Protein AF-A0A9Q8XJK7-F1 (afdb_monomer_lite)

Foldseek 3Di:
DKFAWDDDPNDTDGDPPDHPDIDDDPVRVVVVCVVPVDDPPPPPVNVCVVVVVVVVVVVVVVVVVVVVVVVVPD

Radius of gyration: 27.26 Å; chains: 1; bounding box: 58×18×70 Å

Sequence (74 aa):
MAKCVIEHSGYFISSPNLCDYMILTAEEVKELTLTTSGSLTIDSDLYVQLSGQLLLSFVAGHVLGRIVKTMGRK

Secondary structure (DSSP, 8-state):
--EEEEEETTEEEE-SS--SEEE--HHHHHHHHHHHS------HHHHHHHHHHHHHHHHHHHHHHHHHHHHTT-

pLDDT: mean 87.18, std 11.24, range [55.97, 97.56]

Structure (mmCIF, N/CA/C/O backbone):
data_AF-A0A9Q8XJK7-F1
#
_entry.id   AF-A0A9Q8XJK7-F1
#
loop_
_atom_site.group_PDB
_atom_site.id
_atom_site.type_symbol
_atom_site.label_atom_id
_atom_site.label_alt_id
_at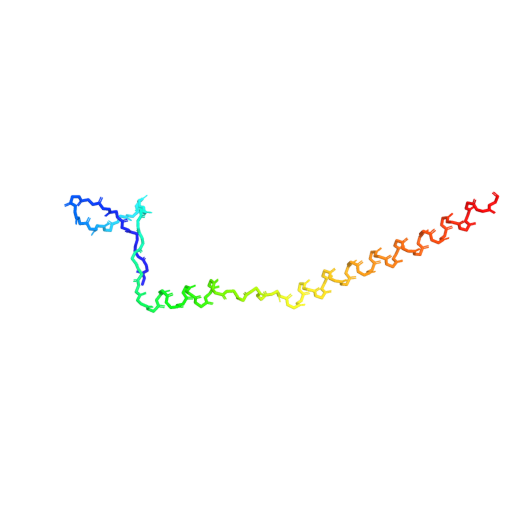om_site.label_comp_id
_atom_site.label_asym_id
_atom_site.label_entity_id
_atom_site.label_seq_id
_atom_site.pdbx_PDB_ins_code
_atom_site.Cartn_x
_atom_site.Cartn_y
_atom_site.Cartn_z
_atom_site.occupancy
_atom_site.B_iso_or_equiv
_atom_site.auth_seq_id
_atom_site.auth_comp_id
_atom_site.auth_asym_id
_atom_site.auth_atom_id
_atom_site.pdbx_PDB_model_num
ATOM 1 N N . MET A 1 1 ? 19.280 2.039 -16.207 1.00 69.06 1 MET A N 1
ATOM 2 C CA . MET A 1 1 ? 18.093 2.817 -16.609 1.00 69.06 1 MET A CA 1
ATOM 3 C C . MET A 1 1 ? 17.287 1.945 -17.542 1.00 69.06 1 MET A C 1
ATOM 5 O O . MET A 1 1 ? 17.694 1.778 -18.693 1.00 69.06 1 MET A O 1
ATOM 9 N N . ALA A 1 2 ? 16.187 1.396 -17.031 1.00 82.75 2 ALA A N 1
ATOM 10 C CA . ALA A 1 2 ? 15.237 0.612 -17.804 1.00 82.75 2 ALA A CA 1
ATOM 11 C C . ALA A 1 2 ? 14.795 1.367 -19.067 1.00 82.75 2 ALA A C 1
ATOM 13 O O . ALA A 1 2 ? 14.525 2.572 -19.020 1.00 82.75 2 ALA A O 1
ATOM 14 N N . LYS A 1 3 ? 14.743 0.666 -20.203 1.00 89.31 3 LYS A N 1
ATOM 15 C CA . LYS A 1 3 ? 14.294 1.243 -21.475 1.00 89.31 3 LYS A CA 1
ATOM 16 C C . LYS A 1 3 ? 13.095 0.489 -22.016 1.00 89.31 3 LYS A C 1
ATOM 18 O O . LYS A 1 3 ? 13.120 -0.737 -22.114 1.00 89.31 3 LYS A O 1
ATOM 23 N N . CYS A 1 4 ? 12.087 1.256 -22.417 1.00 92.62 4 CYS A N 1
ATOM 24 C CA . CYS A 1 4 ? 10.967 0.756 -23.193 1.00 92.62 4 CYS A CA 1
ATOM 25 C C . CYS A 1 4 ? 11.418 0.430 -24.611 1.00 92.62 4 CYS A C 1
ATOM 27 O O . CYS A 1 4 ? 12.047 1.256 -25.288 1.00 92.62 4 CYS A O 1
ATOM 29 N N . VAL A 1 5 ? 11.096 -0.784 -25.045 1.00 94.75 5 VAL A N 1
ATOM 30 C CA . VAL A 1 5 ? 11.377 -1.264 -26.389 1.00 94.75 5 VAL A CA 1
ATOM 31 C C . VAL A 1 5 ? 10.136 -1.893 -27.008 1.00 94.75 5 VAL A C 1
ATOM 33 O O . VAL A 1 5 ? 9.269 -2.434 -26.321 1.00 94.75 5 VAL A O 1
ATOM 36 N N . ILE A 1 6 ? 10.079 -1.824 -28.329 1.00 95.31 6 ILE A N 1
ATOM 37 C CA . ILE A 1 6 ? 9.106 -2.535 -29.153 1.00 95.31 6 ILE A CA 1
ATOM 38 C C . ILE A 1 6 ? 9.855 -3.487 -30.080 1.00 95.31 6 ILE A C 1
ATOM 40 O O . ILE A 1 6 ? 11.022 -3.253 -30.412 1.00 95.31 6 ILE A O 1
ATOM 44 N N . GLU A 1 7 ? 9.191 -4.564 -30.477 1.00 93.94 7 GLU A N 1
ATOM 45 C CA . GLU A 1 7 ? 9.692 -5.457 -31.516 1.00 93.94 7 GLU A CA 1
ATOM 46 C C . GLU A 1 7 ? 9.346 -4.856 -32.884 1.00 93.94 7 GLU A C 1
ATOM 48 O O . GLU A 1 7 ? 8.210 -4.449 -33.129 1.00 93.94 7 GLU A O 1
ATOM 53 N N . HIS A 1 8 ? 10.345 -4.732 -33.752 1.00 92.81 8 HIS A N 1
ATOM 54 C CA . HIS A 1 8 ? 10.167 -4.258 -35.113 1.00 92.81 8 HIS A CA 1
ATOM 55 C C . HIS A 1 8 ? 11.072 -5.040 -36.072 1.00 92.81 8 HIS A C 1
ATOM 57 O O . HIS A 1 8 ? 12.287 -4.822 -36.132 1.00 92.81 8 HIS A O 1
ATOM 63 N N . SER A 1 9 ? 10.461 -5.917 -36.870 1.00 91.50 9 SER A N 1
ATOM 64 C CA . SER A 1 9 ? 11.123 -6.724 -37.907 1.00 91.50 9 SER A CA 1
ATOM 65 C C . SER A 1 9 ? 12.221 -7.665 -37.383 1.00 91.50 9 SER A C 1
ATOM 67 O O . SER A 1 9 ? 13.264 -7.825 -38.014 1.00 91.50 9 SER A O 1
ATOM 69 N N . GLY A 1 10 ? 11.993 -8.293 -36.235 1.00 90.56 10 GLY A N 1
ATOM 70 C CA . GLY A 1 10 ? 12.889 -9.232 -35.560 1.00 90.56 10 GLY A CA 1
ATOM 71 C C . GLY A 1 10 ? 13.890 -8.586 -34.600 1.00 90.56 10 GLY A C 1
ATOM 72 O O . GLY A 1 10 ? 14.708 -9.297 -34.016 1.00 90.56 10 GLY A O 1
ATOM 73 N N . TYR A 1 11 ? 13.846 -7.262 -34.420 1.00 91.38 11 TYR A N 1
ATOM 74 C CA . TYR A 1 11 ? 14.778 -6.516 -33.572 1.00 91.38 11 TYR A CA 1
ATOM 75 C C . TYR A 1 11 ? 14.040 -5.705 -32.512 1.00 91.38 11 TYR A C 1
ATOM 77 O O . TYR A 1 11 ? 12.959 -5.177 -32.756 1.00 91.38 11 TYR A O 1
ATOM 85 N N . PHE A 1 12 ? 14.664 -5.541 -31.345 1.00 92.50 12 PHE A N 1
ATOM 86 C CA . PHE A 1 12 ? 14.164 -4.640 -30.312 1.00 92.50 12 PHE A CA 1
ATOM 87 C C . PHE A 1 12 ? 14.715 -3.233 -30.520 1.00 92.50 12 PHE A C 1
ATOM 89 O O . PHE A 1 12 ? 15.931 -3.025 -30.511 1.00 92.50 12 PHE A O 1
ATOM 96 N N . ILE A 1 13 ? 13.817 -2.260 -30.667 1.00 93.25 13 ILE A N 1
ATOM 97 C CA . ILE A 1 13 ? 14.167 -0.842 -30.786 1.00 93.25 13 ILE A CA 1
ATOM 98 C C . ILE A 1 13 ? 13.591 -0.051 -29.619 1.00 93.25 13 ILE A C 1
ATOM 100 O O . ILE A 1 13 ? 12.492 -0.329 -29.145 1.00 93.25 13 ILE A O 1
ATOM 104 N N . SER A 1 14 ? 14.329 0.957 -29.152 1.00 92.50 14 SER A N 1
ATOM 105 C CA . SER A 1 14 ? 13.846 1.850 -28.097 1.00 92.50 14 SER A CA 1
ATOM 106 C C . SER A 1 14 ? 12.699 2.707 -28.625 1.00 92.50 14 SER A C 1
ATOM 108 O O . SER A 1 14 ? 12.850 3.360 -29.657 1.00 92.50 14 SER A O 1
ATOM 110 N N . SER A 1 15 ? 11.588 2.755 -27.892 1.00 90.25 15 SER A N 1
ATOM 111 C CA . SER A 1 15 ? 10.448 3.610 -28.228 1.00 90.25 15 SER A CA 1
ATOM 112 C C . SER A 1 15 ? 10.076 4.494 -27.035 1.00 90.25 15 SER A C 1
ATOM 114 O O . SER A 1 15 ? 9.949 3.989 -25.920 1.00 90.25 15 SER A O 1
ATOM 116 N N . PRO A 1 16 ? 9.918 5.816 -27.233 1.00 85.19 16 PRO A N 1
ATOM 117 C CA . PRO A 1 16 ? 9.520 6.727 -26.162 1.00 85.19 16 PRO A CA 1
ATOM 118 C C . PRO A 1 16 ? 8.012 6.697 -25.873 1.00 85.19 16 PRO A C 1
ATOM 120 O O . PRO A 1 16 ? 7.600 7.113 -24.798 1.00 85.19 16 PRO A O 1
ATOM 123 N N . ASN A 1 17 ? 7.195 6.225 -26.822 1.00 88.44 17 ASN A N 1
ATOM 124 C CA . ASN A 1 17 ? 5.731 6.323 -26.754 1.00 88.44 17 ASN A CA 1
ATOM 125 C C . ASN A 1 17 ? 5.035 4.965 -26.586 1.00 88.44 17 ASN A C 1
ATOM 127 O O . ASN A 1 17 ? 3.858 4.921 -26.243 1.00 88.44 17 ASN A O 1
ATOM 131 N N . LEU A 1 18 ? 5.739 3.868 -26.870 1.00 90.38 18 LEU A N 1
ATOM 132 C CA . LEU A 1 18 ? 5.211 2.505 -26.835 1.00 90.38 18 LEU A CA 1
ATOM 133 C C . LEU A 1 18 ? 6.172 1.627 -26.034 1.00 90.38 18 LEU A C 1
ATOM 135 O O . LEU A 1 18 ? 7.387 1.784 -26.145 1.00 90.38 18 LEU A O 1
ATOM 139 N N . CYS A 1 19 ? 5.633 0.726 -25.219 1.00 92.12 19 CYS A N 1
ATOM 140 C CA . CYS A 1 19 ? 6.420 -0.089 -24.299 1.00 92.12 19 CYS A CA 1
ATOM 141 C C . CYS A 1 19 ? 5.835 -1.500 -24.221 1.00 92.12 19 CYS A C 1
ATOM 143 O O . CYS A 1 19 ? 5.171 -1.850 -23.248 1.00 92.12 19 CYS A O 1
ATOM 145 N N . ASP A 1 20 ? 6.060 -2.292 -25.269 1.00 92.25 20 ASP A N 1
ATOM 146 C CA . ASP A 1 20 ? 5.618 -3.693 -25.299 1.00 92.25 20 ASP A CA 1
ATOM 147 C C . ASP A 1 20 ? 6.526 -4.568 -24.430 1.00 92.25 20 ASP A C 1
ATOM 149 O O . ASP A 1 20 ? 6.071 -5.496 -23.763 1.00 92.25 20 ASP A O 1
ATOM 153 N N . TYR A 1 21 ? 7.818 -4.229 -24.395 1.00 91.00 21 TYR A N 1
ATOM 154 C CA . TYR A 1 21 ? 8.814 -4.879 -23.559 1.00 91.00 21 TYR A CA 1
ATOM 155 C C . TYR A 1 21 ? 9.671 -3.834 -22.846 1.00 91.00 21 TYR A C 1
ATOM 157 O O . TYR A 1 21 ? 9.889 -2.723 -23.333 1.00 91.00 21 TYR A O 1
ATOM 165 N N . MET A 1 22 ? 10.208 -4.211 -21.689 1.00 90.50 22 MET A N 1
ATOM 166 C CA . MET A 1 22 ? 11.140 -3.386 -20.930 1.00 90.50 22 MET A CA 1
ATOM 167 C C . MET A 1 22 ? 12.434 -4.159 -20.723 1.00 90.50 22 MET A C 1
ATOM 169 O O . MET A 1 22 ? 12.431 -5.252 -20.159 1.00 90.50 22 MET A O 1
ATOM 173 N N . ILE A 1 23 ? 13.542 -3.586 -21.184 1.00 90.94 23 ILE A N 1
ATOM 174 C CA . ILE A 1 23 ? 14.867 -4.157 -20.955 1.00 90.94 23 ILE A CA 1
ATOM 175 C C . ILE A 1 23 ? 15.412 -3.569 -19.658 1.00 90.94 23 ILE A C 1
ATOM 177 O O . ILE A 1 23 ? 15.480 -2.347 -19.500 1.00 90.94 23 ILE A O 1
ATOM 181 N N . LEU A 1 24 ? 15.799 -4.462 -18.754 1.00 90.94 24 LEU A N 1
ATOM 182 C CA . LEU A 1 24 ? 16.368 -4.172 -17.442 1.00 90.94 24 LEU A CA 1
ATOM 183 C C . LEU A 1 24 ? 17.803 -4.703 -17.392 1.00 90.94 24 LEU A C 1
ATOM 185 O O . LEU A 1 24 ? 18.103 -5.733 -18.003 1.00 90.94 24 LEU A O 1
ATOM 189 N N . THR A 1 25 ? 18.684 -4.032 -16.651 1.00 91.50 25 THR A N 1
ATOM 190 C CA . THR A 1 25 ? 19.984 -4.627 -16.307 1.00 91.50 25 THR A CA 1
ATOM 191 C C . THR A 1 25 ? 19.810 -5.737 -15.269 1.00 91.50 25 THR A C 1
ATOM 193 O O . THR A 1 25 ? 18.781 -5.826 -14.597 1.00 91.50 25 THR A O 1
ATOM 196 N N . ALA A 1 26 ? 20.818 -6.596 -15.111 1.00 89.00 26 ALA A N 1
ATOM 197 C CA . ALA A 1 26 ? 20.765 -7.683 -14.133 1.00 89.00 26 ALA A CA 1
ATOM 198 C C . ALA A 1 26 ? 20.576 -7.162 -12.694 1.00 89.00 26 ALA A C 1
ATOM 200 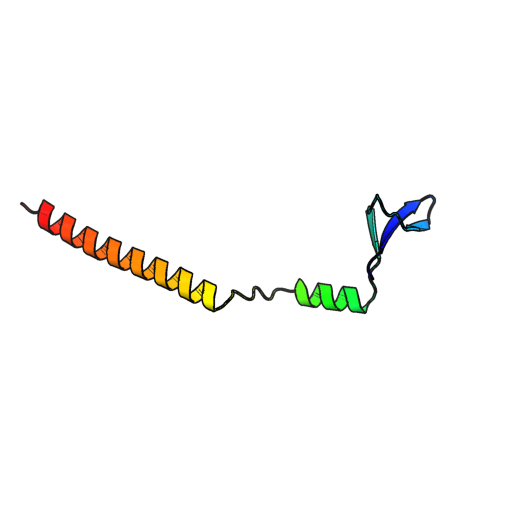O O . ALA A 1 26 ? 19.867 -7.767 -11.891 1.00 89.00 26 ALA A O 1
ATOM 201 N N . GLU A 1 27 ? 21.176 -6.017 -12.382 1.00 88.56 27 GLU A N 1
ATOM 202 C CA . GLU A 1 27 ? 21.040 -5.314 -11.111 1.00 88.56 27 GLU A CA 1
ATOM 203 C C . GLU A 1 27 ? 19.615 -4.787 -10.918 1.00 88.56 27 GLU A C 1
ATOM 205 O O . GLU A 1 27 ? 19.031 -5.000 -9.861 1.00 88.56 27 GLU A O 1
ATOM 210 N N . GLU A 1 28 ? 19.020 -4.176 -11.948 1.00 86.81 28 GLU A N 1
ATOM 211 C CA . GLU A 1 28 ? 17.632 -3.701 -11.897 1.00 86.81 28 GLU A CA 1
ATOM 212 C C . GLU A 1 28 ? 16.647 -4.866 -11.708 1.00 86.81 28 GLU A C 1
ATOM 214 O O . GLU A 1 28 ? 15.701 -4.749 -10.931 1.00 86.81 28 GLU A O 1
ATOM 219 N N . VAL A 1 29 ? 16.893 -6.021 -12.340 1.00 87.00 29 VAL A N 1
ATOM 220 C CA . VAL A 1 29 ? 16.098 -7.242 -12.114 1.00 87.00 29 VAL A CA 1
ATOM 221 C C . VAL A 1 29 ? 16.255 -7.750 -10.679 1.00 87.00 29 VAL A C 1
ATOM 223 O O . VAL A 1 29 ? 15.268 -8.157 -10.062 1.00 87.00 29 VAL A O 1
ATOM 226 N N . LYS A 1 30 ? 17.472 -7.718 -10.123 1.00 85.12 30 LYS A N 1
ATOM 227 C CA . LYS A 1 30 ? 17.737 -8.135 -8.740 1.00 85.12 30 LYS A CA 1
ATOM 228 C C . LYS A 1 30 ? 16.998 -7.245 -7.738 1.00 85.12 30 LYS A C 1
ATOM 230 O O . LYS A 1 30 ? 16.330 -7.776 -6.855 1.00 85.12 30 LYS A O 1
ATOM 235 N N . GLU A 1 31 ? 17.062 -5.927 -7.904 1.00 82.19 31 GLU A N 1
ATOM 236 C CA . GLU A 1 31 ? 16.340 -4.966 -7.059 1.00 82.19 31 GLU A CA 1
ATOM 237 C C . GLU A 1 31 ? 14.820 -5.130 -7.190 1.00 82.19 31 GLU A C 1
ATOM 239 O O . GLU A 1 31 ? 14.103 -5.156 -6.186 1.00 82.19 31 GLU A O 1
ATOM 244 N N . LEU A 1 32 ? 14.315 -5.329 -8.413 1.00 79.56 32 LEU A N 1
ATOM 245 C CA . LEU A 1 32 ? 12.892 -5.572 -8.641 1.00 79.56 32 LEU A CA 1
ATOM 246 C C . LEU A 1 32 ? 12.439 -6.867 -7.960 1.00 79.56 32 LEU A C 1
ATOM 248 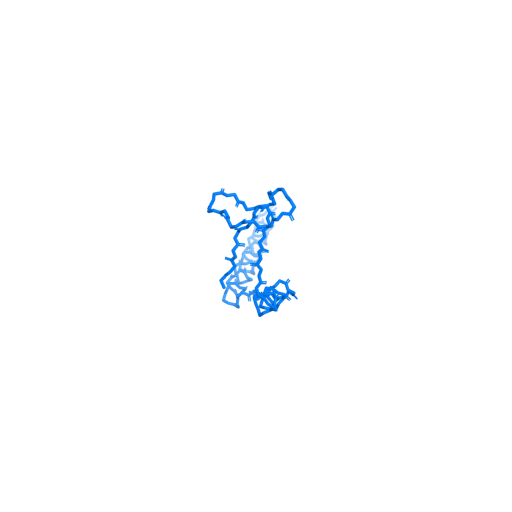O O . LEU A 1 32 ? 11.396 -6.880 -7.311 1.00 79.56 32 LEU A O 1
ATOM 252 N N . THR A 1 33 ? 13.240 -7.931 -8.051 1.00 78.06 33 THR A N 1
ATOM 253 C CA . THR A 1 33 ? 12.970 -9.216 -7.391 1.00 78.06 33 THR A CA 1
ATOM 254 C C . THR A 1 33 ? 12.985 -9.064 -5.872 1.00 78.06 33 THR A C 1
ATOM 256 O O . THR A 1 33 ? 12.087 -9.574 -5.212 1.00 78.06 33 THR A O 1
ATOM 259 N N . LEU A 1 34 ? 13.937 -8.321 -5.299 1.00 73.75 34 LEU A N 1
ATOM 260 C CA . LEU A 1 34 ? 13.982 -8.042 -3.858 1.00 73.75 34 LEU A CA 1
ATOM 261 C C . LEU A 1 34 ? 12.763 -7.238 -3.383 1.00 73.75 34 LEU A C 1
ATOM 263 O O . LEU A 1 34 ? 12.227 -7.509 -2.312 1.00 73.75 34 LEU A O 1
ATOM 267 N N . THR A 1 35 ? 12.293 -6.295 -4.201 1.00 66.50 35 THR A N 1
ATOM 268 C CA . THR A 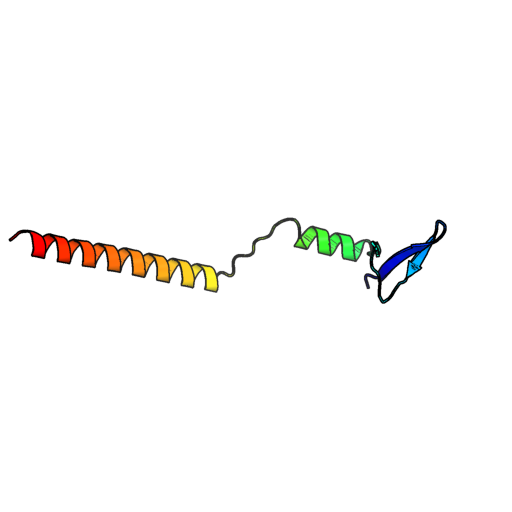1 35 ? 11.136 -5.444 -3.885 1.00 66.50 35 THR A CA 1
ATOM 269 C C . THR A 1 35 ? 9.806 -6.194 -4.039 1.00 66.50 35 THR A C 1
ATOM 271 O O . THR A 1 35 ? 8.882 -5.998 -3.254 1.00 66.50 35 THR A O 1
ATOM 274 N N . THR A 1 36 ? 9.697 -7.078 -5.035 1.00 63.38 36 THR A N 1
ATOM 275 C CA . THR A 1 36 ? 8.469 -7.842 -5.329 1.00 63.38 36 THR A CA 1
ATOM 276 C C . THR A 1 36 ? 8.358 -9.155 -4.558 1.00 63.38 36 THR A C 1
ATOM 278 O O . THR A 1 36 ? 7.241 -9.623 -4.346 1.00 63.38 36 THR A O 1
ATOM 281 N N . SER A 1 37 ? 9.462 -9.716 -4.051 1.00 59.03 37 SER A N 1
ATOM 282 C CA . SER A 1 37 ? 9.469 -10.972 -3.272 1.00 59.03 37 SER A CA 1
ATOM 283 C C . SER A 1 37 ? 8.922 -10.838 -1.841 1.00 59.03 37 SER A C 1
ATOM 285 O O . SER A 1 37 ? 9.176 -11.692 -0.998 1.00 59.03 37 SER A O 1
ATOM 287 N N . GLY A 1 38 ? 8.104 -9.820 -1.573 1.00 57.94 38 GLY A N 1
ATOM 288 C CA . GLY A 1 38 ? 7.170 -9.856 -0.453 1.00 57.94 38 GLY A CA 1
ATOM 289 C C . GLY A 1 38 ? 7.776 -9.478 0.890 1.00 57.94 38 GLY A C 1
ATOM 290 O O . GLY A 1 38 ? 7.781 -10.275 1.823 1.00 57.94 38 GLY A O 1
ATOM 291 N N . SER A 1 39 ? 8.162 -8.215 1.033 1.00 55.97 39 SER A N 1
ATOM 292 C CA . SER A 1 39 ? 8.028 -7.564 2.332 1.00 55.97 39 SER A CA 1
ATOM 293 C C . SER A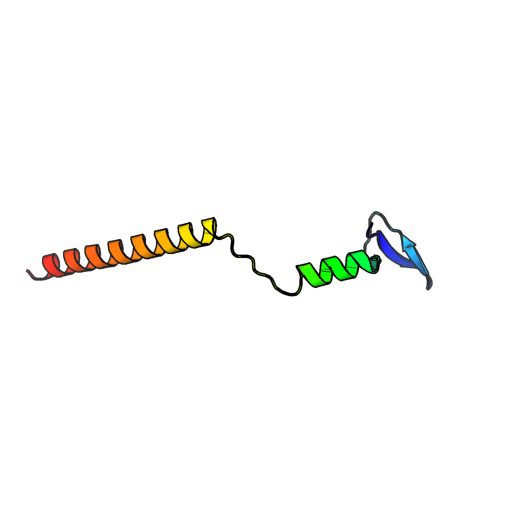 1 39 ? 6.852 -6.600 2.239 1.00 55.97 39 SER A C 1
ATOM 295 O O . SER A 1 39 ? 7.002 -5.467 1.788 1.00 55.97 39 SER A O 1
ATOM 297 N N . LEU A 1 40 ? 5.652 -7.052 2.631 1.00 58.91 40 LEU A N 1
ATOM 298 C CA . LEU A 1 40 ? 4.632 -6.109 3.090 1.00 58.91 40 LEU A CA 1
ATOM 299 C C . LEU A 1 40 ? 5.176 -5.510 4.391 1.00 58.91 40 LEU A C 1
ATOM 301 O O . LEU A 1 40 ? 4.886 -5.992 5.486 1.00 58.91 40 LEU A O 1
ATOM 305 N N . THR A 1 41 ? 6.014 -4.483 4.271 1.00 65.12 41 THR A N 1
ATOM 306 C CA . THR A 1 41 ? 6.386 -3.638 5.399 1.00 65.12 41 THR A CA 1
ATOM 307 C C . THR A 1 41 ? 5.156 -2.815 5.739 1.00 65.12 41 THR A C 1
ATOM 309 O O . THR A 1 41 ? 4.951 -1.726 5.203 1.00 65.12 41 THR A O 1
ATOM 312 N N . ILE A 1 42 ? 4.279 -3.380 6.566 1.00 70.62 42 ILE A N 1
ATOM 313 C CA . ILE A 1 42 ? 3.223 -2.598 7.192 1.00 70.62 42 ILE A CA 1
ATOM 314 C C . ILE A 1 42 ? 3.945 -1.554 8.033 1.00 70.62 42 ILE A C 1
ATOM 316 O O . ILE A 1 42 ? 4.713 -1.901 8.930 1.00 70.62 42 ILE A O 1
ATOM 320 N N . ASP A 1 43 ? 3.731 -0.289 7.693 1.00 82.00 43 ASP A N 1
ATOM 321 C CA . ASP A 1 43 ? 4.260 0.818 8.467 1.00 82.00 43 ASP A CA 1
ATOM 322 C C . ASP A 1 43 ? 3.793 0.683 9.924 1.00 82.00 43 ASP A C 1
ATOM 324 O O . ASP A 1 43 ? 2.599 0.531 10.205 1.00 82.00 43 ASP A O 1
ATOM 328 N N . SER A 1 44 ? 4.752 0.657 10.849 1.00 86.94 44 SER A N 1
ATOM 329 C CA . SER A 1 44 ? 4.473 0.388 12.261 1.00 86.94 44 SER A CA 1
ATOM 330 C C . SER A 1 44 ? 3.569 1.455 12.877 1.00 86.94 44 SER A C 1
ATOM 332 O O . SER A 1 44 ? 2.746 1.124 13.730 1.00 86.94 44 SER A O 1
ATOM 334 N N . ASP A 1 45 ? 3.696 2.712 12.444 1.00 90.81 45 ASP A N 1
ATOM 335 C CA . ASP A 1 45 ? 2.865 3.814 12.929 1.00 90.81 45 ASP A CA 1
ATOM 336 C C . ASP A 1 45 ? 1.415 3.639 12.454 1.00 90.81 45 ASP A C 1
ATOM 338 O O . ASP A 1 45 ? 0.486 3.620 13.268 1.00 90.81 45 ASP A O 1
ATOM 342 N N . LEU A 1 46 ? 1.231 3.332 11.166 1.00 88.75 46 LEU A N 1
ATOM 343 C CA . LEU A 1 46 ? -0.069 3.019 10.578 1.00 88.75 46 LEU A CA 1
ATOM 344 C C . LEU A 1 46 ? -0.731 1.809 11.257 1.00 88.75 46 LEU A C 1
ATOM 346 O O . LEU A 1 46 ? -1.927 1.841 11.558 1.00 88.75 46 LEU A O 1
ATOM 350 N N . TYR A 1 47 ? 0.029 0.745 11.535 1.00 91.25 47 TYR A N 1
ATOM 351 C CA . TYR A 1 47 ? -0.483 -0.435 12.235 1.00 91.25 47 TYR A CA 1
ATOM 352 C C . TYR A 1 47 ? -0.980 -0.096 13.643 1.00 91.25 47 TYR A C 1
ATOM 354 O O . TYR A 1 47 ? -2.084 -0.495 14.032 1.00 91.25 47 TYR A O 1
ATOM 362 N N . VAL A 1 48 ? -0.184 0.652 14.412 1.00 95.25 48 VAL A N 1
ATOM 363 C CA . VAL A 1 48 ? -0.532 1.060 15.780 1.00 95.25 48 VAL A CA 1
ATOM 364 C C . VAL A 1 48 ? -1.748 1.984 15.773 1.00 95.25 48 VAL A C 1
ATOM 366 O O . VAL A 1 48 ? -2.664 1.801 16.578 1.00 95.25 48 VAL A O 1
ATOM 369 N N . GLN A 1 49 ? -1.816 2.924 14.832 1.00 95.56 49 GLN A N 1
ATOM 370 C CA . GLN A 1 49 ? -2.941 3.842 14.715 1.00 95.56 49 GLN A CA 1
ATOM 371 C C . GLN A 1 49 ? -4.247 3.107 14.383 1.00 95.56 49 GLN A C 1
ATOM 373 O O . GLN A 1 49 ? -5.256 3.299 15.069 1.00 95.56 49 GLN A O 1
ATOM 378 N N . LEU A 1 50 ? -4.234 2.240 13.365 1.00 95.31 50 LEU A N 1
ATOM 379 C CA . LEU A 1 50 ? -5.425 1.504 12.937 1.00 95.31 50 LEU A CA 1
ATOM 380 C C . LEU A 1 50 ? -5.899 0.524 14.014 1.00 95.31 50 LEU A C 1
ATOM 382 O O . LEU A 1 50 ? -7.086 0.487 14.339 1.00 95.31 50 LEU A O 1
ATOM 386 N N . SER A 1 51 ? -4.981 -0.237 14.614 1.00 95.75 51 SER A N 1
ATOM 387 C CA . SER A 1 51 ? -5.326 -1.164 15.698 1.00 95.75 51 SER A CA 1
ATOM 388 C C . SER A 1 51 ? -5.850 -0.432 16.939 1.00 95.75 51 SER A C 1
ATOM 390 O O . SER A 1 51 ? -6.838 -0.870 17.533 1.00 95.75 51 SER A O 1
ATOM 392 N N . GLY A 1 52 ? -5.273 0.723 17.285 1.00 96.19 52 GLY A N 1
ATOM 393 C CA . GLY A 1 52 ? -5.749 1.577 18.372 1.00 96.19 52 GLY A CA 1
ATOM 394 C C . GLY A 1 52 ? -7.169 2.100 18.140 1.00 96.19 52 GLY A C 1
ATOM 395 O O . GLY A 1 52 ? -8.020 1.995 19.026 1.00 96.19 52 GLY A O 1
ATOM 396 N N . GLN A 1 53 ? -7.465 2.603 16.938 1.00 96.56 53 GLN A N 1
ATOM 397 C CA . GLN A 1 53 ? -8.808 3.075 16.582 1.00 96.56 53 GLN A CA 1
ATOM 398 C C . GLN A 1 53 ? -9.841 1.942 16.570 1.00 96.56 53 GLN A C 1
ATOM 400 O O . GLN A 1 53 ? -10.967 2.130 17.043 1.00 96.56 53 GLN A O 1
ATOM 405 N N . LEU A 1 54 ? -9.464 0.757 16.080 1.00 96.94 54 LEU A N 1
ATOM 406 C CA . LEU A 1 54 ? -10.323 -0.427 16.098 1.00 96.94 54 LEU A CA 1
ATOM 407 C C . LEU A 1 54 ? -10.638 -0.870 17.529 1.00 96.94 54 LEU A C 1
ATOM 409 O O . LEU A 1 54 ? -11.803 -1.108 17.851 1.00 96.94 54 LEU A O 1
ATOM 413 N N . LEU A 1 55 ? -9.629 -0.929 18.402 1.00 97.31 55 LEU A N 1
ATOM 414 C CA . LEU A 1 55 ? -9.811 -1.268 19.813 1.00 97.31 55 LEU A CA 1
ATOM 415 C C . LEU A 1 55 ? -10.706 -0.255 20.526 1.00 97.31 55 LEU A C 1
ATOM 417 O O . LEU A 1 55 ? -11.627 -0.646 21.242 1.00 97.31 55 LEU A O 1
ATOM 421 N N . LEU A 1 56 ? -10.480 1.040 20.300 1.00 97.31 56 LEU A N 1
ATOM 422 C CA . LEU A 1 56 ? -11.292 2.093 20.901 1.00 97.31 56 LEU A CA 1
ATOM 423 C C . LEU A 1 56 ? -12.750 2.006 20.434 1.00 97.31 56 LEU A C 1
ATOM 425 O O . LEU A 1 56 ? -13.660 2.063 21.260 1.00 97.31 56 LEU A O 1
ATOM 429 N N . SER A 1 57 ? -12.972 1.781 19.138 1.00 96.81 57 SER A N 1
ATOM 430 C CA . SER A 1 57 ? -14.309 1.581 18.566 1.00 96.81 57 SER A CA 1
ATOM 431 C C . SER A 1 57 ? -14.996 0.341 19.145 1.00 96.81 57 SER A C 1
ATOM 433 O O . SER A 1 57 ? -16.174 0.393 19.500 1.00 96.81 57 SER A O 1
ATOM 435 N N . PHE A 1 58 ? -14.255 -0.760 19.302 1.00 97.50 58 PHE A N 1
ATOM 436 C CA . PHE A 1 58 ? -14.758 -1.993 19.902 1.00 97.50 58 PHE A CA 1
ATOM 437 C C . PHE A 1 58 ? -15.179 -1.787 21.361 1.00 97.50 58 PHE A C 1
ATOM 439 O O . PHE A 1 58 ? -16.290 -2.157 21.743 1.00 97.50 58 PHE A O 1
ATOM 446 N N . VAL A 1 59 ? -14.322 -1.165 22.175 1.00 97.56 59 VAL A N 1
ATOM 447 C CA . VAL A 1 59 ? -14.612 -0.910 23.591 1.00 97.56 59 VAL A CA 1
ATOM 448 C C . VAL A 1 59 ? -15.773 0.073 23.735 1.00 97.56 59 VAL A C 1
ATOM 450 O O . VAL A 1 59 ? -16.690 -0.187 24.516 1.00 97.56 59 VAL A O 1
ATOM 453 N N . ALA A 1 60 ? -15.791 1.154 22.952 1.00 97.31 60 ALA A N 1
ATOM 454 C CA . ALA A 1 60 ? -16.889 2.116 22.952 1.00 97.31 60 ALA A CA 1
ATOM 455 C C . ALA A 1 60 ? -18.219 1.440 22.586 1.00 97.31 60 ALA A C 1
ATOM 457 O O . ALA A 1 60 ? -19.198 1.570 23.322 1.00 97.31 60 ALA A O 1
ATOM 458 N N . GLY A 1 61 ? -18.239 0.646 21.511 1.00 96.75 61 GLY A N 1
ATOM 459 C CA . GLY A 1 61 ? -19.407 -0.138 21.113 1.00 96.75 61 GLY A CA 1
ATOM 460 C C . GLY A 1 61 ? -19.844 -1.137 22.188 1.00 96.75 61 GLY A C 1
ATOM 461 O O . GLY A 1 61 ? -21.037 -1.254 22.473 1.00 96.75 61 GLY A O 1
ATOM 462 N N . HIS A 1 62 ? -18.896 -1.807 22.852 1.00 96.31 62 HIS A N 1
ATOM 463 C CA . HIS A 1 62 ? -19.193 -2.735 23.943 1.00 96.31 62 HIS A CA 1
ATOM 464 C C . HIS A 1 62 ? -19.871 -2.031 25.123 1.00 96.31 62 HIS A C 1
ATOM 466 O O . HIS A 1 62 ? -20.903 -2.497 25.612 1.00 96.31 62 HIS A O 1
ATOM 472 N N . VAL A 1 63 ? -19.316 -0.905 25.578 1.00 97.25 63 VAL A N 1
ATOM 473 C CA . VAL A 1 63 ? -19.852 -0.135 26.710 1.00 97.25 63 VAL A CA 1
ATOM 474 C C . VAL A 1 63 ? -21.221 0.448 26.367 1.00 97.25 63 VAL A C 1
ATOM 476 O O . VAL A 1 63 ? -22.163 0.271 27.141 1.00 97.25 63 VAL A O 1
ATOM 479 N N . LEU A 1 64 ? -21.371 1.062 25.190 1.00 95.94 64 LEU A N 1
ATOM 480 C CA . LEU A 1 64 ? -22.660 1.580 24.724 1.00 95.94 64 LEU A CA 1
ATOM 481 C C . LEU A 1 64 ? -23.716 0.469 24.655 1.00 95.94 64 LEU A C 1
ATOM 483 O O . LEU A 1 64 ? -24.833 0.652 25.140 1.00 95.94 64 LEU A O 1
ATOM 487 N N . GLY A 1 65 ? -23.351 -0.716 24.160 1.00 95.25 65 GLY A N 1
ATOM 488 C CA . GLY A 1 65 ? -24.236 -1.881 24.151 1.00 95.25 65 GLY A CA 1
ATOM 489 C C . GLY A 1 65 ? -24.682 -2.311 25.554 1.00 95.25 65 GLY A C 1
ATOM 490 O O . GLY A 1 65 ? -25.843 -2.680 25.751 1.00 95.25 65 GLY A O 1
ATOM 491 N N . ARG A 1 66 ? -23.801 -2.223 26.561 1.00 95.12 66 ARG A N 1
ATOM 492 C CA . ARG A 1 66 ? -24.164 -2.490 27.964 1.00 95.12 66 ARG A CA 1
ATOM 493 C C . ARG A 1 66 ? -25.14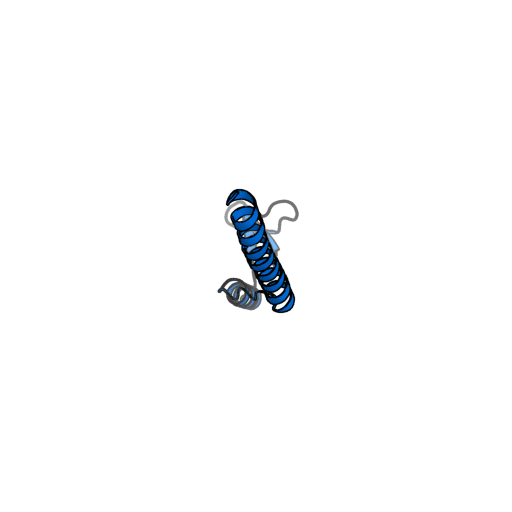9 -1.457 28.505 1.00 95.12 66 ARG A C 1
ATOM 495 O O . ARG A 1 66 ? -26.108 -1.862 29.155 1.00 95.12 66 ARG A O 1
ATOM 502 N N . ILE A 1 67 ? -24.946 -0.174 28.208 1.00 94.75 67 ILE A N 1
ATOM 503 C CA . ILE A 1 67 ? -25.823 0.921 28.656 1.00 94.75 67 ILE A CA 1
ATOM 504 C C . ILE A 1 67 ? -27.220 0.784 28.040 1.00 94.75 67 ILE A C 1
ATOM 506 O O . ILE A 1 67 ? -28.223 0.813 28.749 1.00 94.75 67 ILE A O 1
ATOM 510 N N . VAL A 1 68 ? -27.307 0.555 26.728 1.00 94.38 68 VAL A N 1
ATOM 511 C CA . VAL A 1 68 ? -28.601 0.352 26.057 1.00 94.38 68 VAL A CA 1
ATOM 512 C C . VAL A 1 68 ? -29.330 -0.863 26.645 1.00 94.38 68 VAL A C 1
ATOM 514 O O . VAL A 1 68 ? -30.527 -0.797 26.928 1.00 94.38 68 VAL A O 1
ATOM 517 N N . LYS A 1 69 ? -28.606 -1.957 26.920 1.00 92.81 69 LYS A N 1
ATOM 518 C CA . LYS A 1 69 ? -29.177 -3.164 27.536 1.00 92.81 69 LYS A CA 1
ATOM 519 C C . LYS A 1 69 ? -29.700 -2.935 28.958 1.00 92.81 69 LYS A C 1
ATOM 521 O O . LYS A 1 69 ? -30.693 -3.560 29.329 1.00 92.81 69 LYS A O 1
ATOM 526 N N . THR A 1 70 ? -29.045 -2.107 29.773 1.00 90.75 70 THR A N 1
ATOM 527 C CA . THR A 1 70 ? -29.540 -1.796 31.126 1.00 90.75 70 THR A CA 1
ATOM 528 C C . THR A 1 70 ? -30.754 -0.877 31.082 1.00 90.75 70 THR A C 1
ATOM 530 O O . THR A 1 70 ? -31.677 -1.071 31.867 1.00 90.75 70 THR A O 1
ATOM 533 N N . MET A 1 71 ? -30.807 0.063 30.136 1.00 87.44 71 MET A N 1
ATOM 534 C CA . MET A 1 71 ? -31.961 0.948 29.955 1.00 87.44 71 MET A CA 1
ATOM 535 C C . MET A 1 71 ? -33.205 0.216 29.435 1.00 87.44 71 MET A C 1
ATOM 537 O O . MET A 1 71 ? -34.310 0.519 29.874 1.00 87.44 71 MET A O 1
ATOM 541 N N . GLY A 1 72 ? -33.032 -0.769 28.547 1.00 84.19 72 GLY A N 1
ATOM 542 C CA . GLY A 1 72 ? -34.126 -1.586 28.003 1.00 84.19 72 GLY A CA 1
ATOM 543 C C . GLY A 1 72 ? -34.664 -2.670 28.946 1.00 84.19 72 GLY A C 1
ATOM 544 O O . GLY A 1 72 ? -35.545 -3.422 28.550 1.00 84.19 72 GLY A O 1
ATOM 545 N N . ARG A 1 73 ? -34.132 -2.790 30.170 1.00 75.75 73 ARG A N 1
ATOM 546 C CA . ARG A 1 73 ? -34.591 -3.740 31.203 1.00 75.75 73 ARG A CA 1
ATOM 547 C C . ARG A 1 73 ? -35.605 -3.136 32.189 1.00 75.75 73 ARG A C 1
ATOM 549 O O . ARG A 1 73 ? -35.727 -3.635 33.306 1.00 75.75 73 ARG A O 1
ATOM 556 N N . LYS A 1 74 ? -36.301 -2.072 31.787 1.00 56.12 74 LYS A N 1
ATOM 557 C CA . LYS A 1 74 ? -37.504 -1.587 32.475 1.00 56.12 74 LYS A CA 1
ATOM 558 C C . LYS A 1 74 ? -38.734 -2.353 32.016 1.00 56.12 74 LYS A C 1
ATOM 560 O O . LYS A 1 74 ? -38.820 -2.611 30.798 1.00 56.12 74 LYS A O 1
#